Protein AF-A0A444XMA6-F1 (afdb_monomer_lite)

Organism: Arachis hypogaea (NCBI:txid3818)

Sequence (94 aa):
MKKEIESVEALNLITKRRFLNTMVHTLEKFEKPDVHIMSSFRRSTENLNCQCYLLKEHSYPCRHMFFVMKVEHLKAIPDKLVLKRWKNDAKFPD

Foldseek 3Di:
DVVQQVQLVQKDWPDWDDDPQKIKTWIDGHVGRPDTKIWMARPVVRDIDIPVCCCVVVVADGSVSSNVCVVVVPPDRPVVSCPPVNPPVVVDDD

Structure (mmCIF, N/CA/C/O backbone):
data_AF-A0A444XMA6-F1
#
_entry.id   AF-A0A444XMA6-F1
#
loop_
_atom_site.group_PDB
_atom_site.id
_atom_site.type_symbol
_atom_site.label_atom_id
_atom_site.label_alt_id
_atom_site.label_comp_id
_atom_site.label_asym_id
_atom_site.label_entity_id
_atom_site.label_seq_id
_atom_site.pdbx_PDB_ins_code
_atom_site.Cartn_x
_atom_site.Cartn_y
_atom_site.Cartn_z
_atom_site.occupancy
_atom_site.B_iso_or_equiv
_atom_site.auth_seq_id
_atom_site.auth_comp_id
_atom_site.auth_asym_id
_atom_site.auth_atom_id
_atom_site.pdbx_PDB_model_num
ATOM 1 N N . MET A 1 1 ? 3.562 -13.035 4.354 1.00 78.56 1 MET A N 1
ATOM 2 C CA . MET A 1 1 ? 2.907 -12.490 3.142 1.00 78.56 1 MET A CA 1
ATOM 3 C C . MET A 1 1 ? 1.428 -12.860 3.046 1.00 78.56 1 MET A C 1
ATOM 5 O O . MET A 1 1 ? 0.633 -11.939 3.086 1.00 78.56 1 MET A O 1
ATOM 9 N N . LYS A 1 2 ? 1.031 -14.147 2.992 1.00 86.94 2 LYS A N 1
ATOM 10 C CA . LYS A 1 2 ? -0.391 -14.562 2.883 1.00 86.94 2 LYS A CA 1
ATOM 11 C C . LYS A 1 2 ? -1.330 -13.847 3.874 1.00 86.94 2 LYS A C 1
ATOM 13 O O . LYS A 1 2 ? -2.275 -13.205 3.440 1.00 86.94 2 LYS A O 1
ATOM 18 N N . LYS A 1 3 ? -0.969 -13.826 5.165 1.00 89.38 3 LYS A N 1
ATOM 19 C CA . LYS A 1 3 ? -1.715 -13.105 6.216 1.00 89.38 3 LYS A CA 1
ATOM 20 C C . LYS A 1 3 ? -1.929 -11.611 5.924 1.00 89.38 3 LYS A C 1
ATOM 22 O O . LYS A 1 3 ? -2.973 -11.067 6.263 1.00 89.38 3 LYS A O 1
ATOM 27 N N . GLU A 1 4 ? -0.949 -10.940 5.311 1.00 90.12 4 GLU A N 1
ATOM 28 C CA . GLU A 1 4 ? -1.079 -9.520 4.952 1.00 90.12 4 GLU A CA 1
ATOM 29 C C . GLU A 1 4 ? -2.073 -9.325 3.811 1.00 90.12 4 GLU A C 1
ATOM 31 O O . GLU A 1 4 ? -2.835 -8.370 3.846 1.00 90.12 4 GLU A O 1
ATOM 36 N N . ILE A 1 5 ? -2.074 -10.231 2.829 1.00 90.44 5 ILE A N 1
ATOM 37 C CA . ILE A 1 5 ? -2.992 -10.196 1.684 1.00 90.44 5 ILE A CA 1
ATOM 38 C C . ILE A 1 5 ? -4.428 -10.449 2.154 1.00 90.44 5 ILE A C 1
ATOM 40 O O . ILE A 1 5 ? -5.321 -9.685 1.811 1.00 90.44 5 ILE A O 1
ATOM 44 N N . GLU A 1 6 ? -4.639 -11.463 2.994 1.00 93.38 6 GLU A N 1
ATOM 45 C CA . GLU A 1 6 ? -5.955 -11.773 3.577 1.00 93.38 6 GLU A CA 1
ATOM 46 C C . GLU A 1 6 ? -6.483 -10.613 4.435 1.00 93.38 6 GLU A C 1
ATOM 48 O O . GLU A 1 6 ? -7.665 -10.296 4.420 1.00 93.38 6 GLU A O 1
ATOM 53 N N . SER A 1 7 ? -5.591 -9.904 5.134 1.00 92.50 7 SER A N 1
ATOM 54 C CA . SER A 1 7 ? -5.967 -8.761 5.974 1.00 92.50 7 SER A CA 1
ATOM 55 C C . SER A 1 7 ? -6.309 -7.484 5.191 1.00 92.50 7 SER A C 1
ATOM 57 O O . SER A 1 7 ? -6.692 -6.492 5.814 1.00 92.50 7 SER A O 1
ATOM 59 N N . VAL A 1 8 ? -6.144 -7.457 3.860 1.00 94.31 8 VAL A N 1
ATOM 60 C CA . VAL A 1 8 ? -6.461 -6.283 3.017 1.00 94.31 8 VAL A CA 1
ATOM 61 C C . VAL A 1 8 ? -7.949 -5.952 3.062 1.00 94.31 8 VAL A C 1
ATOM 63 O O . VAL A 1 8 ? -8.312 -4.782 3.001 1.00 94.31 8 VAL A O 1
ATOM 66 N N . GLU A 1 9 ? -8.804 -6.966 3.181 1.00 92.94 9 GLU A N 1
ATOM 67 C CA . GLU A 1 9 ? -10.265 -6.820 3.160 1.00 92.94 9 GLU A CA 1
ATOM 68 C C . GLU A 1 9 ? -10.796 -6.021 4.354 1.00 92.94 9 GLU A C 1
ATOM 70 O O . GLU A 1 9 ? -11.825 -5.365 4.252 1.00 92.94 9 GLU A O 1
ATOM 75 N N . ALA A 1 10 ? -10.052 -6.010 5.462 1.00 94.12 10 ALA A N 1
ATOM 76 C CA . ALA A 1 10 ? -10.389 -5.262 6.668 1.00 94.12 10 ALA A CA 1
ATOM 77 C C . ALA A 1 10 ? -9.900 -3.800 6.640 1.00 94.12 10 ALA A C 1
ATOM 79 O O . ALA A 1 10 ? -9.841 -3.162 7.693 1.00 94.12 10 ALA A O 1
ATOM 80 N N . LEU A 1 11 ? -9.476 -3.280 5.484 1.00 95.12 11 LEU A N 1
ATOM 81 C CA . LEU A 1 11 ? -9.019 -1.900 5.327 1.00 95.12 11 LEU A CA 1
ATOM 82 C C . LEU A 1 11 ? -10.023 -1.071 4.528 1.00 95.12 11 LEU A C 1
ATOM 84 O O . LEU A 1 11 ? -10.501 -1.503 3.481 1.00 95.12 11 LEU A O 1
ATOM 88 N N . ASN A 1 12 ? -10.240 0.164 4.974 1.00 94.94 12 ASN A N 1
ATOM 89 C CA . ASN A 1 12 ? -11.016 1.161 4.243 1.00 94.94 12 ASN A CA 1
ATOM 90 C C . ASN A 1 12 ? -10.101 2.261 3.695 1.00 94.94 12 ASN A C 1
ATOM 92 O O . ASN A 1 12 ? -9.080 2.608 4.296 1.00 94.94 12 ASN A O 1
ATOM 96 N N . LEU A 1 13 ? -10.491 2.840 2.557 1.00 96.12 13 LEU A N 1
ATOM 97 C CA . LEU A 1 13 ? -9.856 4.033 1.999 1.00 96.12 13 LEU A CA 1
ATOM 98 C C . LEU A 1 13 ? -10.591 5.279 2.493 1.00 96.12 13 LEU A C 1
ATOM 100 O O . LEU A 1 13 ? -11.735 5.500 2.111 1.00 96.12 13 LEU A O 1
ATOM 104 N N . ILE A 1 14 ? -9.907 6.121 3.264 1.00 95.69 14 ILE A N 1
ATOM 105 C CA . ILE A 1 14 ? -10.477 7.370 3.782 1.00 95.69 14 ILE A CA 1
ATOM 106 C C . ILE A 1 14 ? -10.256 8.511 2.805 1.00 95.69 14 ILE A C 1
ATOM 108 O O . ILE A 1 14 ? -11.186 9.205 2.408 1.00 95.69 14 ILE A O 1
ATOM 112 N N . THR A 1 15 ? -9.010 8.705 2.371 1.00 96.44 15 THR A N 1
ATOM 113 C CA . THR A 1 15 ? -8.706 9.702 1.341 1.00 96.44 15 THR A CA 1
ATOM 114 C C . THR A 1 15 ? -7.628 9.218 0.392 1.00 96.44 15 THR A C 1
ATOM 116 O O . THR A 1 15 ? -6.711 8.486 0.765 1.00 96.44 15 THR A O 1
ATOM 119 N N . LYS A 1 16 ? -7.729 9.682 -0.853 1.00 96.50 16 LYS A N 1
ATOM 120 C CA . LYS A 1 16 ? -6.723 9.521 -1.898 1.00 96.50 16 LYS A CA 1
ATOM 121 C C . LYS A 1 16 ? -6.366 10.908 -2.413 1.00 96.50 16 LYS A C 1
ATOM 123 O O . LYS A 1 16 ? -7.210 11.596 -2.978 1.00 96.50 16 LYS A O 1
ATOM 128 N N . ARG A 1 17 ? -5.127 11.338 -2.193 1.00 96.94 17 ARG A N 1
ATOM 129 C CA . ARG A 1 17 ? -4.640 12.678 -2.547 1.00 96.94 17 ARG A CA 1
ATOM 130 C C . ARG A 1 17 ? -3.423 12.567 -3.448 1.00 96.94 17 ARG A C 1
ATOM 132 O O . ARG A 1 17 ? -2.565 11.717 -3.228 1.00 96.94 17 ARG A O 1
ATOM 139 N N . ARG A 1 18 ? -3.333 13.423 -4.463 1.00 95.56 18 ARG A N 1
ATOM 140 C CA . ARG A 1 18 ? -2.167 13.486 -5.350 1.00 95.56 18 ARG A CA 1
ATOM 141 C C . ARG A 1 18 ? -1.284 14.663 -4.956 1.00 95.56 18 ARG A C 1
ATOM 143 O O . ARG A 1 18 ? -1.755 15.792 -4.915 1.00 95.56 18 ARG A O 1
ATOM 150 N N . PHE A 1 19 ? -0.001 14.394 -4.751 1.00 92.44 19 PHE A N 1
ATOM 151 C CA . PHE A 1 19 ? 1.041 15.396 -4.560 1.00 92.44 19 PHE A CA 1
ATOM 152 C C . PHE A 1 19 ? 2.136 15.149 -5.594 1.00 92.44 19 PHE A C 1
ATOM 154 O O . PHE A 1 19 ? 2.855 14.150 -5.523 1.00 92.44 19 PHE A O 1
ATOM 161 N N . LEU A 1 20 ? 2.250 16.041 -6.583 1.00 91.06 20 LEU A N 1
ATOM 162 C CA . LEU A 1 20 ? 3.165 15.871 -7.717 1.00 91.06 20 LEU A CA 1
ATOM 163 C C . LEU A 1 20 ? 2.939 14.503 -8.413 1.00 91.06 20 LEU A C 1
ATOM 165 O O . LEU A 1 20 ? 1.840 14.201 -8.894 1.00 91.06 20 LEU A O 1
ATOM 169 N N . ASN A 1 21 ? 3.969 13.650 -8.423 1.00 90.81 21 ASN A N 1
ATOM 170 C CA . ASN A 1 21 ? 3.954 12.296 -8.993 1.00 90.81 21 ASN A CA 1
ATOM 171 C C . ASN A 1 21 ? 3.696 11.191 -7.953 1.00 90.81 21 ASN A C 1
ATOM 173 O O . ASN A 1 21 ? 3.857 10.008 -8.262 1.00 90.81 21 ASN A O 1
ATOM 177 N N . THR A 1 22 ? 3.301 11.564 -6.736 1.00 94.88 22 THR A N 1
ATOM 178 C CA . THR A 1 22 ? 3.015 10.646 -5.633 1.00 94.88 22 THR A CA 1
ATOM 179 C C . THR A 1 22 ? 1.532 10.683 -5.275 1.00 94.88 22 THR A C 1
ATOM 181 O O . THR A 1 22 ? 0.973 11.735 -4.973 1.00 94.88 22 THR A O 1
ATOM 184 N N . MET A 1 23 ? 0.895 9.517 -5.277 1.00 97.00 23 MET A N 1
ATOM 185 C CA . MET A 1 23 ? -0.413 9.298 -4.668 1.00 97.00 23 MET A CA 1
ATOM 186 C C . MET A 1 23 ? -0.223 8.984 -3.187 1.00 97.00 23 MET A C 1
ATOM 188 O O . MET A 1 23 ? 0.638 8.186 -2.831 1.00 97.00 23 MET A O 1
ATOM 192 N N . VAL A 1 24 ? -1.005 9.616 -2.323 1.00 97.00 24 VAL A N 1
ATOM 193 C CA . VAL A 1 24 ? -1.039 9.377 -0.880 1.00 97.00 24 VAL A CA 1
ATOM 194 C C . VAL A 1 24 ? -2.428 8.868 -0.527 1.00 97.00 24 VAL A C 1
ATOM 196 O O . VAL A 1 24 ? -3.433 9.491 -0.866 1.00 97.00 24 VAL A O 1
ATOM 199 N N . HIS A 1 25 ? -2.464 7.727 0.143 1.00 97.56 25 HIS A N 1
ATOM 200 C CA . HIS A 1 25 ? -3.659 7.020 0.566 1.00 97.56 25 HIS A CA 1
ATOM 201 C C . HIS A 1 25 ? -3.689 7.007 2.087 1.00 97.56 25 HIS A C 1
ATOM 203 O O . HIS A 1 25 ? -2.770 6.478 2.712 1.00 97.56 25 HIS A O 1
ATOM 209 N N . THR A 1 26 ? -4.738 7.572 2.669 1.00 96.62 26 THR A N 1
ATOM 210 C CA . THR A 1 26 ? -5.027 7.425 4.095 1.00 96.62 26 THR A CA 1
ATOM 211 C C . THR A 1 26 ? -5.985 6.263 4.254 1.00 96.62 26 THR A C 1
ATOM 213 O O . THR A 1 26 ? -7.071 6.275 3.670 1.00 96.62 26 THR A O 1
ATOM 216 N N . LEU A 1 27 ? -5.557 5.263 5.012 1.00 96.31 27 LEU A N 1
ATOM 217 C CA . LEU A 1 27 ? -6.288 4.033 5.259 1.00 96.31 27 LEU A CA 1
ATOM 218 C C . LEU A 1 27 ? -6.641 3.936 6.738 1.00 96.31 27 LEU A C 1
ATOM 220 O O . LEU A 1 27 ? -5.880 4.402 7.585 1.00 96.31 27 LEU A O 1
ATOM 224 N N . GLU A 1 28 ? -7.739 3.266 7.035 1.00 94.50 28 GLU A N 1
ATOM 225 C CA . GLU A 1 28 ? -8.111 2.860 8.390 1.00 94.50 28 GLU A CA 1
ATOM 226 C C . GLU A 1 28 ? -8.417 1.363 8.409 1.00 94.50 28 GLU A C 1
ATOM 228 O O . GLU A 1 28 ? -8.585 0.731 7.359 1.00 94.50 28 GLU A O 1
ATOM 233 N N . LYS A 1 29 ? -8.510 0.793 9.608 1.00 92.62 29 LYS A N 1
ATOM 234 C CA . LYS A 1 29 ? -8.984 -0.576 9.785 1.00 92.62 29 LYS A CA 1
ATOM 235 C C . LYS A 1 29 ? -10.480 -0.559 10.109 1.00 92.62 29 LYS A C 1
ATOM 237 O O . LYS A 1 29 ? -10.915 0.228 10.944 1.00 92.62 29 LYS A O 1
ATOM 242 N N . PHE A 1 30 ? -11.236 -1.473 9.503 1.00 87.69 30 PHE A N 1
ATOM 243 C CA . PHE A 1 30 ? -12.630 -1.733 9.859 1.00 87.69 30 PHE A CA 1
ATOM 244 C C . PHE A 1 30 ? -12.770 -1.948 11.377 1.00 87.69 30 PHE A C 1
ATOM 246 O O . PHE A 1 30 ? -11.892 -2.552 12.003 1.00 87.69 30 PHE A O 1
ATOM 253 N N . GLU A 1 31 ? -13.838 -1.395 11.960 1.00 86.62 31 GLU A N 1
ATOM 254 C CA . GLU A 1 31 ? -14.108 -1.360 13.412 1.00 86.62 31 GLU A CA 1
ATOM 255 C C . GLU A 1 31 ? -13.061 -0.616 14.269 1.00 86.62 31 GLU A C 1
ATOM 257 O O . GLU A 1 31 ? -13.134 -0.649 15.496 1.00 86.62 31 GLU A O 1
ATOM 262 N N . LYS A 1 32 ? -12.084 0.076 13.662 1.00 85.44 32 LYS A N 1
ATOM 263 C CA . LYS A 1 32 ? -11.078 0.893 14.368 1.00 85.44 32 LYS A CA 1
ATOM 264 C C . LYS A 1 32 ? -10.816 2.225 13.641 1.00 85.44 32 LYS A C 1
ATOM 266 O O . LYS A 1 32 ? -9.722 2.404 13.096 1.00 85.44 32 LYS A O 1
ATOM 271 N N . PRO A 1 33 ? -11.784 3.159 13.649 1.00 80.69 33 PRO A N 1
ATOM 272 C CA . PRO A 1 33 ? -11.700 4.412 12.891 1.00 80.69 33 PRO A CA 1
ATOM 273 C C . PRO A 1 33 ? -10.615 5.379 13.399 1.00 80.69 33 PRO A C 1
ATOM 275 O O . PRO A 1 33 ? -10.142 6.231 12.658 1.00 80.69 33 PRO A O 1
ATOM 278 N N . ASP A 1 34 ? -10.148 5.228 14.642 1.00 84.56 34 ASP A N 1
ATOM 279 C CA . ASP A 1 34 ? -9.191 6.175 15.239 1.00 84.56 34 ASP A CA 1
ATOM 280 C C . ASP A 1 34 ? -7.735 5.971 14.784 1.00 84.56 34 ASP A C 1
ATOM 282 O O . ASP A 1 34 ? -6.851 6.763 15.118 1.00 84.56 34 ASP A O 1
ATOM 286 N N . VAL A 1 35 ? -7.450 4.905 14.025 1.00 86.75 35 VAL A N 1
ATOM 287 C CA . VAL A 1 35 ? -6.088 4.573 13.585 1.00 86.75 35 VAL A CA 1
ATOM 288 C C . VAL A 1 35 ? -5.952 4.766 12.083 1.00 86.75 35 VAL A C 1
ATOM 290 O O . VAL A 1 35 ? -6.242 3.872 11.285 1.00 86.75 35 VAL A O 1
ATOM 293 N N . HIS A 1 36 ? -5.413 5.923 11.711 1.00 93.06 36 HIS A N 1
ATOM 294 C CA . HIS A 1 36 ? -5.083 6.246 10.331 1.00 93.06 36 HIS A CA 1
ATOM 295 C C . HIS A 1 36 ? -3.643 5.867 9.989 1.00 93.06 36 HIS A C 1
ATOM 297 O O . HIS A 1 36 ? -2.694 6.278 10.654 1.00 93.06 36 HIS A O 1
ATOM 303 N N . ILE A 1 37 ? -3.474 5.130 8.894 1.00 94.81 37 ILE A N 1
ATOM 304 C CA . ILE A 1 37 ? -2.172 4.789 8.322 1.00 94.81 37 ILE A CA 1
ATOM 305 C C . ILE A 1 37 ? -2.071 5.382 6.928 1.00 94.81 37 ILE A C 1
ATOM 307 O O . ILE A 1 37 ? -2.900 5.109 6.058 1.00 94.81 37 ILE A O 1
ATOM 311 N N . MET A 1 38 ? -1.010 6.147 6.680 1.00 95.81 38 MET A N 1
ATOM 312 C CA . MET A 1 38 ? -0.740 6.658 5.341 1.00 95.81 38 MET A CA 1
ATOM 313 C C . MET A 1 38 ? 0.190 5.720 4.576 1.00 95.81 38 MET A C 1
ATOM 315 O O . MET A 1 38 ? 1.234 5.277 5.068 1.00 95.81 38 MET A O 1
ATOM 319 N N . SER A 1 39 ? -0.178 5.460 3.329 1.00 95.88 39 SER A N 1
ATOM 320 C CA . SER A 1 39 ? 0.647 4.763 2.348 1.00 95.88 39 SER A CA 1
ATOM 321 C C . SER A 1 39 ? 0.771 5.616 1.098 1.00 95.88 39 SER A C 1
ATOM 323 O O . SER A 1 39 ? -0.169 6.309 0.719 1.00 95.88 39 SER A O 1
ATOM 325 N N . SER A 1 40 ? 1.931 5.603 0.455 1.00 94.94 40 SER A N 1
ATOM 326 C CA . SER A 1 40 ? 2.178 6.409 -0.734 1.00 94.94 40 SER A CA 1
ATOM 327 C C . SER A 1 40 ? 2.707 5.575 -1.887 1.00 94.94 40 SER A C 1
ATOM 329 O O . SER A 1 40 ? 3.473 4.633 -1.690 1.00 94.94 40 SER A O 1
ATOM 331 N N . PHE A 1 41 ? 2.290 5.942 -3.096 1.00 95.19 41 PHE A N 1
ATOM 332 C CA . PHE A 1 41 ? 2.720 5.335 -4.343 1.00 95.19 41 PHE A CA 1
ATOM 333 C C . PHE A 1 41 ? 3.234 6.397 -5.307 1.00 95.19 41 PHE A C 1
ATOM 335 O O . PHE A 1 41 ? 2.494 7.283 -5.738 1.00 95.19 41 PHE A O 1
ATOM 342 N N . ARG A 1 42 ? 4.508 6.309 -5.681 1.00 94.12 42 ARG A N 1
ATOM 343 C CA . ARG A 1 42 ? 5.104 7.159 -6.713 1.00 94.12 42 ARG A CA 1
ATOM 344 C C . ARG A 1 42 ? 5.130 6.406 -8.033 1.00 94.12 42 ARG A C 1
ATOM 346 O O . ARG A 1 42 ? 5.996 5.557 -8.225 1.00 94.12 42 ARG A O 1
ATOM 353 N N . ARG A 1 43 ? 4.233 6.771 -8.954 1.00 87.94 43 ARG A N 1
ATOM 354 C CA . ARG A 1 43 ? 4.085 6.112 -10.266 1.00 87.94 43 ARG A CA 1
ATOM 355 C C . ARG A 1 43 ? 5.363 6.132 -11.095 1.00 87.94 43 ARG A C 1
ATOM 357 O O . ARG A 1 43 ? 5.779 5.098 -11.587 1.00 87.94 43 ARG A O 1
ATOM 364 N N . SER A 1 44 ? 6.025 7.287 -11.185 1.00 89.50 44 SER A N 1
ATOM 365 C CA . SER A 1 44 ? 7.221 7.455 -12.025 1.00 89.50 44 SER A CA 1
ATOM 366 C C . SER A 1 44 ? 8.392 6.557 -11.625 1.00 89.50 44 SER A C 1
ATOM 368 O O . SER A 1 44 ? 9.294 6.326 -12.418 1.00 89.50 44 SER A O 1
ATOM 370 N N . THR A 1 45 ? 8.418 6.096 -10.376 1.00 89.25 45 THR A N 1
ATOM 371 C CA . THR A 1 45 ? 9.484 5.236 -9.867 1.00 89.25 45 THR A CA 1
ATOM 372 C C . THR A 1 45 ? 8.964 3.892 -9.390 1.00 89.25 45 THR A C 1
ATOM 374 O O . THR A 1 45 ? 9.760 3.163 -8.814 1.00 89.25 45 THR A O 1
ATOM 377 N N . GLU A 1 46 ? 7.667 3.618 -9.518 1.00 88.38 46 GLU A N 1
ATOM 378 C CA . GLU A 1 46 ? 6.969 2.474 -8.918 1.00 88.38 46 GLU A CA 1
ATOM 379 C C . GLU A 1 46 ? 7.342 2.218 -7.444 1.00 88.38 46 GLU A C 1
ATOM 381 O O . GLU A 1 46 ? 7.507 1.086 -6.996 1.00 88.38 46 GLU A O 1
ATOM 386 N N . ASN A 1 47 ? 7.524 3.294 -6.674 1.00 89.88 47 ASN A N 1
ATOM 387 C CA . ASN A 1 47 ? 7.940 3.195 -5.275 1.00 89.88 47 ASN A CA 1
ATOM 388 C C . ASN A 1 47 ? 6.702 3.211 -4.372 1.00 89.88 47 ASN A C 1
ATOM 390 O O . ASN A 1 47 ? 5.915 4.159 -4.444 1.00 89.88 47 ASN A O 1
ATOM 394 N N . LEU A 1 48 ? 6.550 2.181 -3.536 1.00 91.56 48 LEU A N 1
ATOM 395 C CA . LEU A 1 48 ? 5.520 2.090 -2.504 1.00 91.56 48 LEU A CA 1
ATOM 396 C C . LEU A 1 48 ? 6.135 2.248 -1.114 1.00 91.56 48 LEU A C 1
ATOM 398 O O . LEU A 1 48 ? 7.082 1.551 -0.755 1.00 91.56 48 LEU A O 1
ATOM 402 N N . ASN A 1 49 ? 5.542 3.120 -0.305 1.00 91.12 49 ASN A N 1
ATOM 403 C CA . ASN A 1 49 ? 5.937 3.340 1.081 1.00 91.12 49 ASN A CA 1
ATOM 404 C C . ASN A 1 49 ? 4.710 3.302 2.004 1.00 91.12 49 ASN A C 1
ATOM 406 O O . ASN A 1 49 ? 3.599 3.623 1.588 1.00 91.12 49 ASN A O 1
ATOM 410 N N . CYS A 1 50 ? 4.905 2.905 3.258 1.00 93.31 50 CYS A N 1
ATOM 411 C CA . CYS A 1 50 ? 3.862 2.847 4.275 1.00 93.31 50 CYS A CA 1
ATOM 412 C C . CYS A 1 50 ? 4.426 3.270 5.632 1.00 93.31 50 CYS A C 1
ATOM 414 O O . CYS A 1 50 ? 5.517 2.843 6.015 1.00 93.31 50 CYS A O 1
ATOM 416 N N . GLN A 1 51 ? 3.646 4.045 6.385 1.00 93.62 51 GLN A N 1
ATOM 417 C CA . GLN A 1 51 ? 4.003 4.503 7.730 1.00 93.62 51 GLN A CA 1
ATOM 418 C C . GLN A 1 51 ? 4.143 3.384 8.765 1.00 93.62 51 GLN A C 1
ATOM 420 O O . GLN A 1 51 ? 4.726 3.615 9.814 1.00 93.62 51 GLN A O 1
ATOM 425 N N . CYS A 1 52 ? 3.646 2.173 8.500 1.00 89.00 52 CYS A N 1
ATOM 426 C CA . CYS A 1 52 ? 3.800 1.070 9.447 1.00 89.00 52 CYS A CA 1
ATOM 427 C C . CYS A 1 52 ? 5.203 0.436 9.435 1.00 89.00 52 CYS A C 1
ATOM 429 O O . CYS A 1 52 ? 5.424 -0.497 10.191 1.00 89.00 52 CYS A O 1
ATOM 431 N N . TYR A 1 53 ? 6.106 0.863 8.538 1.00 76.56 53 TYR A N 1
ATOM 432 C CA . TYR A 1 53 ? 7.512 0.432 8.411 1.00 76.56 53 TYR A CA 1
ATOM 433 C C . TYR A 1 53 ? 7.802 -1.081 8.297 1.00 76.56 53 TYR A C 1
ATOM 435 O O . TYR A 1 53 ? 8.953 -1.454 8.092 1.00 76.56 53 TYR A O 1
ATOM 443 N N . LEU A 1 54 ? 6.783 -1.945 8.278 1.00 72.94 54 LEU A N 1
ATOM 444 C CA . LEU A 1 54 ? 6.900 -3.406 8.150 1.00 72.94 54 LEU A CA 1
ATOM 445 C C . LEU A 1 54 ? 7.716 -3.875 6.934 1.00 72.94 54 LEU A C 1
ATOM 447 O O . LEU A 1 54 ? 8.367 -4.913 7.007 1.00 72.94 54 LEU A O 1
ATOM 451 N N . LEU A 1 55 ? 7.731 -3.121 5.825 1.00 68.81 55 LEU A N 1
ATOM 452 C CA . LEU A 1 55 ? 8.607 -3.444 4.691 1.00 68.81 55 LEU A CA 1
ATOM 453 C C . LEU A 1 55 ? 10.089 -3.357 5.077 1.00 68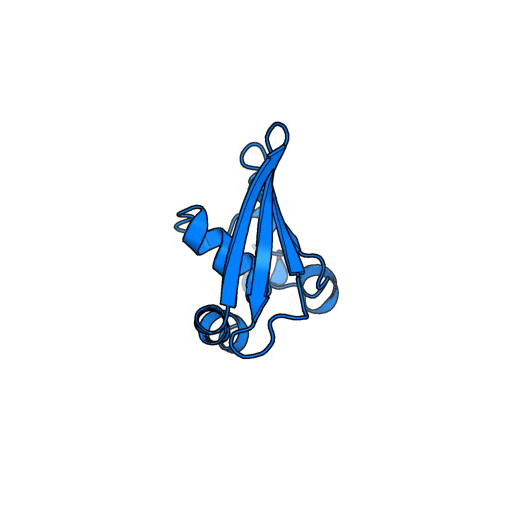.81 55 LEU A C 1
ATOM 455 O O . LEU A 1 55 ? 10.886 -4.144 4.585 1.00 68.81 55 LEU A O 1
ATOM 459 N N . LYS A 1 56 ? 10.474 -2.429 5.954 1.00 67.94 56 LYS A N 1
ATOM 460 C CA . LYS A 1 56 ? 11.859 -2.308 6.423 1.00 67.94 56 LYS A CA 1
ATOM 461 C C . LYS A 1 56 ? 12.221 -3.436 7.391 1.00 67.94 56 LYS A C 1
ATOM 463 O O . LYS A 1 56 ? 13.331 -3.945 7.322 1.00 67.94 56 LYS A O 1
ATOM 468 N N . GLU A 1 57 ? 11.280 -3.851 8.234 1.00 69.56 57 GLU A N 1
ATOM 469 C CA . GLU A 1 57 ? 11.512 -4.855 9.284 1.00 69.56 57 GLU A CA 1
ATOM 470 C C . GLU A 1 57 ? 11.418 -6.293 8.764 1.00 69.56 57 GLU A C 1
ATOM 472 O O . GLU A 1 57 ? 12.334 -7.094 8.924 1.00 69.56 57 GLU A O 1
ATOM 477 N N . HIS A 1 58 ? 10.327 -6.626 8.076 1.00 68.06 58 HIS A N 1
ATOM 478 C CA . HIS A 1 58 ? 10.052 -7.982 7.606 1.00 68.06 58 HIS A CA 1
ATOM 479 C C . HIS A 1 58 ? 10.383 -8.186 6.134 1.00 68.06 58 HIS A C 1
ATOM 481 O O . HIS A 1 58 ? 10.255 -9.304 5.633 1.00 68.06 58 HIS A O 1
ATOM 487 N N . SER A 1 59 ? 10.833 -7.130 5.445 1.00 78.00 59 SER A N 1
ATOM 488 C CA . SER A 1 59 ? 11.309 -7.175 4.060 1.00 78.00 59 SER A CA 1
ATOM 489 C C . SER A 1 59 ? 10.266 -7.753 3.086 1.00 78.00 59 SER A C 1
ATOM 491 O O . SER A 1 59 ? 10.584 -8.495 2.154 1.00 78.00 59 SER A O 1
ATOM 493 N N . TYR A 1 60 ? 8.993 -7.428 3.345 1.00 82.62 60 TYR A N 1
ATOM 494 C CA . TYR A 1 60 ? 7.853 -7.689 2.471 1.00 82.62 60 TYR A CA 1
ATOM 495 C C . TYR A 1 60 ? 6.762 -6.615 2.580 1.00 82.62 60 TYR A C 1
ATOM 497 O O . TYR A 1 60 ? 6.657 -5.978 3.629 1.00 82.62 60 TYR A O 1
ATOM 505 N N . PRO A 1 61 ? 5.929 -6.403 1.540 1.00 88.88 61 PRO A N 1
ATOM 506 C CA . PRO A 1 61 ? 4.858 -5.411 1.599 1.00 88.88 61 PRO A CA 1
ATOM 507 C C . PRO A 1 61 ? 3.830 -5.742 2.687 1.00 88.88 61 PRO A C 1
ATOM 509 O O . PRO A 1 61 ? 3.388 -6.883 2.808 1.00 88.88 61 PRO A O 1
ATOM 512 N N . CYS A 1 62 ? 3.425 -4.748 3.473 1.00 92.38 62 CYS A N 1
ATOM 513 C CA . CYS A 1 62 ? 2.335 -4.905 4.436 1.00 92.38 62 CYS A CA 1
ATOM 514 C C . CYS A 1 62 ? 0.962 -4.874 3.746 1.00 92.38 62 CYS A C 1
ATOM 516 O O . CYS A 1 62 ? 0.838 -4.455 2.592 1.00 92.38 62 CYS A O 1
ATOM 518 N N . ARG A 1 63 ? -0.096 -5.216 4.484 1.00 93.62 63 ARG A N 1
ATOM 519 C CA . ARG A 1 63 ? -1.492 -5.138 4.027 1.00 93.62 63 ARG A CA 1
ATOM 520 C C . ARG A 1 63 ? -1.862 -3.775 3.437 1.00 93.62 63 ARG A C 1
ATOM 522 O O . ARG A 1 63 ? -2.553 -3.711 2.431 1.00 93.62 63 ARG A O 1
ATOM 529 N N . HIS A 1 64 ? -1.339 -2.681 3.997 1.00 95.38 64 HIS A N 1
ATOM 530 C CA . HIS A 1 64 ? -1.599 -1.328 3.497 1.00 95.38 64 HIS A CA 1
ATOM 531 C C . HIS A 1 64 ? -0.986 -1.105 2.105 1.00 95.38 64 HIS A C 1
ATOM 533 O O . HIS A 1 64 ? -1.603 -0.481 1.248 1.00 95.38 64 HIS A O 1
ATOM 539 N N . MET A 1 65 ? 0.206 -1.655 1.849 1.00 94.50 65 MET A N 1
ATOM 540 C CA . MET A 1 65 ? 0.833 -1.598 0.526 1.00 94.50 65 MET A CA 1
ATOM 541 C C . MET A 1 65 ? 0.064 -2.446 -0.489 1.00 94.50 65 MET A C 1
ATOM 543 O O . MET A 1 65 ? -0.177 -1.971 -1.594 1.00 94.50 65 MET A O 1
ATOM 547 N N . PHE A 1 66 ? -0.374 -3.654 -0.118 1.00 94.94 66 PHE A N 1
ATOM 548 C CA . PHE A 1 66 ? -1.223 -4.478 -0.989 1.00 94.94 66 PHE A CA 1
ATOM 549 C C . PHE A 1 66 ? -2.563 -3.804 -1.301 1.00 94.94 66 PHE A C 1
ATOM 551 O O . PHE A 1 66 ? -3.023 -3.846 -2.441 1.00 94.94 66 PHE A O 1
ATOM 558 N N . PHE A 1 67 ? -3.160 -3.117 -0.326 1.00 96.38 67 PHE A N 1
ATOM 559 C CA . PHE A 1 67 ? -4.359 -2.318 -0.553 1.00 96.38 67 PHE A CA 1
ATOM 560 C C . PHE A 1 67 ? -4.111 -1.211 -1.588 1.00 96.38 67 PHE A C 1
ATOM 562 O O . PHE A 1 67 ? -4.887 -1.058 -2.530 1.00 96.38 67 PHE A O 1
ATOM 569 N N . VAL A 1 68 ? -3.000 -0.473 -1.471 1.00 95.75 68 VAL A N 1
ATOM 570 C CA . VAL A 1 68 ? -2.627 0.548 -2.464 1.00 95.75 68 VAL A CA 1
ATOM 571 C C . VAL A 1 68 ? -2.400 -0.068 -3.844 1.00 95.75 68 VAL A C 1
ATOM 573 O O . VAL A 1 68 ? -2.880 0.493 -4.822 1.00 95.75 68 VAL A O 1
ATOM 576 N N . MET A 1 69 ? -1.751 -1.234 -3.943 1.00 95.1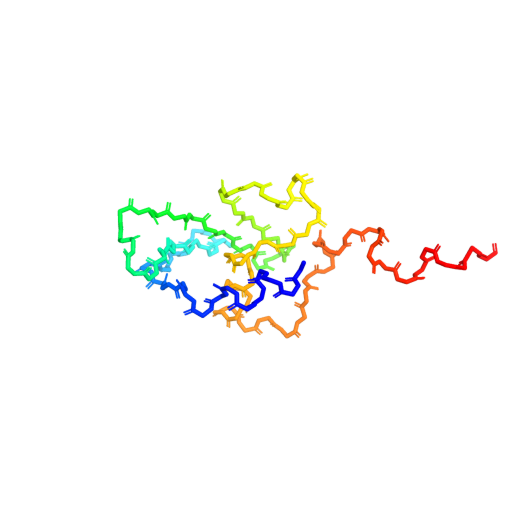2 69 MET A N 1
ATOM 577 C CA . MET A 1 69 ? -1.600 -1.947 -5.222 1.00 95.12 69 MET A CA 1
ATOM 578 C C . MET A 1 69 ? -2.959 -2.223 -5.876 1.00 95.12 69 MET A C 1
ATOM 580 O O . MET A 1 69 ? -3.125 -1.948 -7.063 1.00 95.12 69 MET A O 1
ATOM 584 N N . LYS A 1 70 ? -3.947 -2.694 -5.100 1.00 94.88 70 LYS A N 1
ATOM 585 C CA . LYS A 1 70 ? -5.320 -2.931 -5.577 1.00 94.88 70 LYS A CA 1
ATOM 586 C C . LYS A 1 70 ? -5.981 -1.639 -6.072 1.00 94.88 70 LYS A C 1
ATOM 588 O O . LYS A 1 70 ? -6.527 -1.622 -7.169 1.00 94.88 70 LYS A O 1
ATOM 593 N N . VAL A 1 71 ? -5.902 -0.555 -5.295 1.00 95.19 71 VAL A N 1
ATOM 594 C CA . VAL A 1 71 ? -6.501 0.756 -5.633 1.00 95.19 71 VAL A CA 1
ATOM 595 C C . VAL A 1 71 ? -5.823 1.436 -6.827 1.00 95.19 71 VAL A C 1
ATOM 597 O O . VAL A 1 71 ? -6.456 2.206 -7.547 1.00 95.19 71 VAL A O 1
ATOM 600 N N . GLU A 1 72 ? -4.533 1.187 -7.035 1.00 94.62 72 GLU A N 1
ATOM 601 C CA . GLU A 1 72 ? -3.758 1.708 -8.166 1.00 94.62 72 GLU A CA 1
ATOM 602 C C . GLU A 1 72 ? -3.737 0.745 -9.365 1.00 94.62 72 GLU A C 1
ATOM 604 O O . GLU A 1 72 ? -3.063 1.024 -10.354 1.00 94.62 72 GLU A O 1
ATOM 609 N N . HIS A 1 73 ? -4.497 -0.356 -9.305 1.00 93.75 73 HIS A N 1
ATOM 610 C CA . HIS A 1 73 ? -4.614 -1.369 -10.360 1.00 93.75 73 HIS A CA 1
ATOM 611 C C . HIS A 1 73 ? -3.274 -1.986 -10.796 1.00 93.75 73 HIS A C 1
ATOM 613 O O . HIS A 1 73 ? -3.076 -2.331 -11.964 1.00 93.75 73 HIS A O 1
ATOM 619 N N . LEU A 1 74 ? -2.346 -2.155 -9.854 1.00 92.25 74 LEU A N 1
ATOM 620 C CA . LEU A 1 74 ? -1.083 -2.838 -10.111 1.00 92.25 74 LEU A CA 1
ATOM 621 C C . LEU A 1 74 ? -1.336 -4.344 -10.249 1.00 92.25 74 LEU A C 1
ATOM 623 O O . LEU A 1 74 ? -1.865 -4.983 -9.342 1.00 92.25 74 LEU A O 1
ATOM 627 N N . LYS A 1 75 ? -0.952 -4.910 -11.397 1.00 89.81 75 LYS A N 1
ATOM 628 C CA . LYS A 1 75 ? -1.135 -6.341 -11.708 1.00 89.81 75 LYS A CA 1
ATOM 629 C C . LYS A 1 75 ? -0.045 -7.237 -11.118 1.00 89.81 75 LYS A C 1
ATOM 631 O O . LYS A 1 75 ? -0.223 -8.448 -11.045 1.00 89.81 75 LYS A O 1
ATOM 636 N N . ALA A 1 76 ? 1.076 -6.646 -10.722 1.00 88.19 76 ALA A N 1
ATOM 637 C CA . ALA A 1 76 ? 2.220 -7.328 -10.143 1.00 88.19 76 ALA A CA 1
ATOM 638 C C . ALA A 1 76 ? 2.839 -6.461 -9.043 1.00 88.19 76 ALA A C 1
ATOM 640 O O . ALA A 1 76 ? 2.616 -5.250 -8.982 1.00 88.19 76 ALA A O 1
ATOM 641 N N . ILE A 1 77 ? 3.623 -7.093 -8.172 1.00 87.50 77 ILE A N 1
ATOM 642 C CA . ILE A 1 77 ? 4.416 -6.379 -7.173 1.00 87.50 77 ILE A CA 1
ATOM 643 C C . ILE A 1 77 ? 5.540 -5.651 -7.916 1.00 87.50 77 ILE A C 1
ATOM 645 O O . ILE A 1 77 ? 6.288 -6.319 -8.627 1.00 87.50 77 ILE A O 1
ATOM 649 N N . PRO A 1 78 ? 5.693 -4.324 -7.750 1.00 87.38 78 PRO A N 1
ATOM 650 C CA . PRO A 1 78 ? 6.803 -3.595 -8.347 1.00 87.38 78 PRO A CA 1
ATOM 651 C C . PRO A 1 78 ? 8.151 -4.222 -7.995 1.00 87.38 78 PRO A C 1
ATOM 653 O O . PRO A 1 78 ? 8.417 -4.491 -6.820 1.00 87.38 78 PRO A O 1
ATOM 656 N N . ASP A 1 79 ? 9.032 -4.378 -8.983 1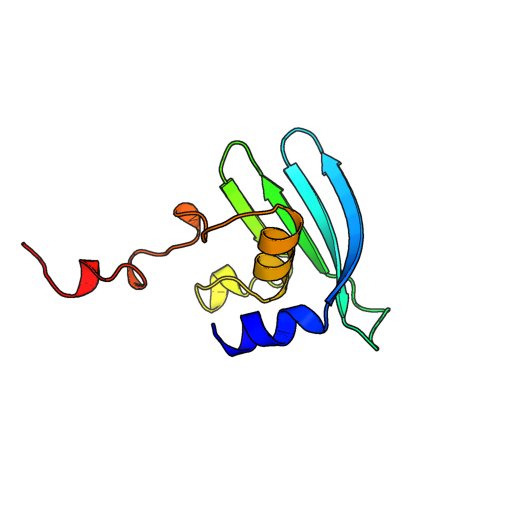.00 81.75 79 ASP A N 1
ATOM 657 C CA . ASP A 1 79 ? 10.339 -5.030 -8.814 1.00 81.75 79 ASP A CA 1
ATOM 658 C C . ASP A 1 79 ? 11.187 -4.402 -7.707 1.00 81.75 79 ASP A C 1
ATOM 660 O O . ASP A 1 79 ? 11.953 -5.084 -7.030 1.00 81.75 79 ASP A O 1
ATOM 664 N N . LYS A 1 80 ? 11.010 -3.101 -7.462 1.00 79.31 80 LYS A N 1
ATOM 665 C CA . LYS A 1 80 ? 11.709 -2.375 -6.393 1.00 79.31 80 LYS A CA 1
ATOM 666 C C . LYS A 1 80 ? 11.325 -2.826 -4.985 1.00 79.31 80 LYS A C 1
ATOM 668 O O . LYS A 1 80 ? 12.066 -2.555 -4.045 1.00 79.31 80 LYS A O 1
ATOM 673 N N . LEU A 1 81 ? 10.179 -3.486 -4.829 1.00 78.81 81 LEU A N 1
ATOM 674 C CA . LEU A 1 81 ? 9.736 -4.095 -3.573 1.00 78.81 81 LEU A CA 1
ATOM 675 C C . LEU A 1 81 ? 10.114 -5.575 -3.490 1.00 78.81 81 LEU A C 1
ATOM 677 O O . LEU A 1 81 ? 10.124 -6.139 -2.396 1.00 78.81 81 LEU A O 1
ATOM 681 N N . VAL A 1 82 ? 10.423 -6.203 -4.629 1.00 73.62 82 VAL A N 1
ATOM 682 C CA . VAL A 1 82 ? 10.900 -7.584 -4.696 1.00 73.62 82 VAL A CA 1
ATOM 683 C C . VAL A 1 82 ? 12.378 -7.595 -4.323 1.00 73.62 82 VAL A C 1
ATOM 685 O O . VAL A 1 82 ? 13.274 -7.416 -5.148 1.00 73.62 82 VAL A O 1
ATOM 688 N N . LEU A 1 83 ? 12.649 -7.801 -3.038 1.00 67.94 83 LEU A N 1
ATOM 689 C CA . LEU A 1 83 ? 14.019 -7.956 -2.561 1.00 67.94 83 LEU A CA 1
ATOM 690 C C . LEU A 1 83 ? 14.658 -9.202 -3.179 1.00 67.94 83 LEU A C 1
ATOM 692 O O . LEU A 1 83 ? 13.985 -10.209 -3.376 1.00 67.94 83 LEU A O 1
ATOM 696 N N . LYS A 1 84 ? 15.974 -9.163 -3.428 1.00 60.44 84 LYS A N 1
ATOM 697 C CA . LYS A 1 84 ? 16.721 -10.262 -4.074 1.00 60.44 84 LYS A CA 1
ATOM 698 C C . LYS A 1 84 ? 16.449 -11.640 -3.455 1.00 60.44 84 LYS A C 1
ATOM 700 O O . LYS A 1 84 ? 16.331 -12.612 -4.181 1.00 60.44 84 LYS A O 1
ATOM 705 N N . ARG A 1 85 ? 16.247 -11.709 -2.134 1.00 58.28 85 ARG A N 1
ATOM 706 C CA . ARG A 1 85 ? 15.899 -12.946 -1.408 1.00 58.28 85 ARG A CA 1
ATOM 707 C C . ARG A 1 85 ? 14.550 -13.582 -1.795 1.00 58.28 85 ARG A C 1
ATOM 709 O O . ARG A 1 85 ? 14.268 -14.694 -1.372 1.00 58.28 85 ARG A O 1
ATOM 716 N N . TRP A 1 86 ? 13.680 -12.855 -2.496 1.00 65.19 86 TRP A N 1
ATOM 717 C CA . TRP A 1 86 ? 12.374 -13.323 -2.979 1.00 65.19 86 TRP A CA 1
ATOM 718 C C . TRP A 1 86 ? 12.418 -13.789 -4.429 1.00 65.19 86 TRP A C 1
ATOM 720 O O . TRP A 1 86 ? 11.503 -14.479 -4.873 1.00 65.19 86 TRP A O 1
ATOM 730 N N . LYS A 1 87 ? 13.464 -13.412 -5.168 1.00 65.19 87 LYS A N 1
ATOM 731 C CA . LYS A 1 87 ? 13.674 -13.912 -6.518 1.00 65.19 87 LYS A CA 1
ATOM 732 C C . LYS A 1 87 ? 14.174 -15.351 -6.409 1.00 65.19 87 LYS A C 1
ATOM 734 O O . LYS A 1 87 ? 15.100 -15.636 -5.650 1.00 65.19 87 LYS A O 1
ATOM 739 N N . ASN A 1 88 ? 13.537 -16.261 -7.145 1.00 59.56 88 ASN A N 1
ATOM 740 C CA . ASN A 1 88 ? 13.949 -17.668 -7.207 1.00 59.56 88 ASN A CA 1
ATOM 741 C C . ASN A 1 88 ? 15.375 -17.846 -7.766 1.00 59.56 88 ASN A C 1
ATOM 743 O O . ASN A 1 88 ? 15.959 -18.910 -7.582 1.00 59.56 88 ASN A O 1
ATOM 747 N N . ASP A 1 89 ? 15.958 -16.789 -8.335 1.00 54.62 89 ASP A N 1
ATOM 748 C CA . ASP A 1 89 ? 17.365 -16.666 -8.735 1.00 54.62 89 ASP A CA 1
ATOM 749 C C . ASP A 1 89 ? 18.355 -16.971 -7.589 1.00 54.62 89 ASP A C 1
ATOM 751 O O . ASP A 1 89 ? 19.528 -17.224 -7.825 1.00 54.62 89 ASP A O 1
ATOM 755 N N . ALA A 1 90 ? 17.907 -16.997 -6.327 1.00 52.03 90 ALA A N 1
ATOM 756 C CA . ALA A 1 90 ? 18.733 -17.395 -5.187 1.00 52.03 90 ALA A CA 1
ATOM 757 C C . ALA A 1 90 ? 19.032 -18.910 -5.104 1.00 52.03 90 ALA A C 1
ATOM 759 O O . ALA A 1 90 ? 19.781 -19.320 -4.218 1.00 52.03 90 ALA A O 1
ATOM 760 N N . LYS A 1 91 ? 18.433 -19.754 -5.959 1.00 52.41 91 LYS A N 1
ATOM 761 C CA . LYS A 1 91 ? 18.613 -21.219 -5.904 1.00 52.41 91 LYS A CA 1
ATOM 762 C C . LYS A 1 91 ? 19.593 -21.791 -6.927 1.00 52.41 91 LYS A C 1
ATOM 764 O O . LYS A 1 91 ? 19.972 -22.945 -6.762 1.00 52.41 91 LYS A O 1
ATOM 769 N N . PHE A 1 92 ? 20.037 -21.010 -7.909 1.00 56.56 92 PHE A N 1
ATOM 770 C CA . PHE A 1 92 ? 21.043 -21.450 -8.876 1.00 56.56 92 PHE A CA 1
ATOM 771 C C . PHE A 1 92 ? 22.016 -20.300 -9.166 1.00 56.56 92 PHE A C 1
ATOM 773 O O . PHE A 1 92 ? 21.657 -19.384 -9.902 1.00 56.56 92 PHE A O 1
ATOM 780 N N . PRO A 1 93 ? 23.209 -20.294 -8.547 1.00 50.53 93 PRO A N 1
ATOM 781 C CA . PRO A 1 93 ? 24.329 -19.546 -9.092 1.00 50.53 93 PRO A CA 1
ATOM 782 C C . PRO A 1 93 ? 24.783 -20.234 -10.388 1.00 50.53 93 PRO A C 1
ATOM 784 O O . PRO A 1 93 ? 24.919 -21.460 -10.397 1.00 50.53 93 PRO A O 1
ATOM 787 N N . ASP A 1 94 ? 24.954 -19.447 -11.453 1.00 47.97 94 ASP A N 1
ATOM 788 C CA . ASP A 1 94 ? 25.639 -19.867 -12.686 1.00 47.97 94 AS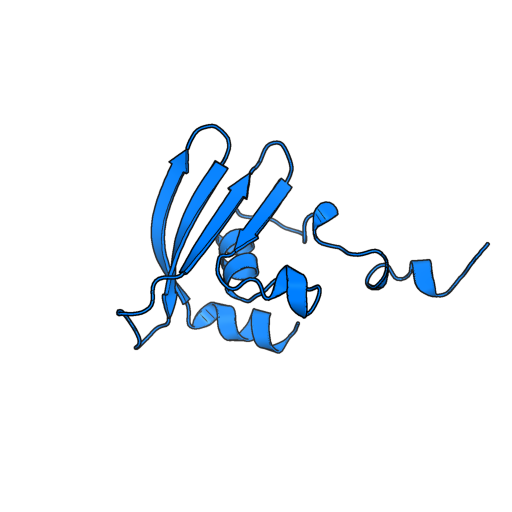P A CA 1
ATOM 789 C C . ASP A 1 94 ? 27.073 -20.352 -12.401 1.00 47.97 94 ASP A C 1
ATOM 791 O O . ASP A 1 94 ? 27.737 -19.758 -11.512 1.00 47.97 94 ASP A O 1
#

InterPro domains:
  IPR007527 Zinc finger, SWIM-type [PS50966] (35-73)

Radius of gyration: 14.16 Å; chains: 1; bounding box: 40×37×28 Å

pLDDT: mean 85.63, std 12.97, range [47.97, 97.56]

Secondary structure (DSSP, 8-state):
-HHHHHGGGGEEEEEEEEETTEEEEEEEETTEEEEEEEEEEEGGGTEEEETT-HHHHHSS--HHHHHHHHHTT-SS--TTTS-GGGSGGGG---

=== Feature glossary ===
The record interleaves many kinds of information about one protein. Here is each kind framed as the question it answers.

Q: What does the local fold look like, residue by residue?
A: A 3Di character summarizes, for each residue, the relative orientation of the Cα frame of its nearest spatial neighbor. Because it encodes fold topology rather than chemistry, 3Di alignments detect remote structural similarity that sequence alignment misses.

Q: Which residues are in helices, strands, or loops?
A: Secondary structure is the local, repeating backbone conformation. DSSP classifies it into eight states by reading the hydrogen-bond network: three helix types (H, G, I), two β types (E, B), two non-regular types (T, S), and unstructured coil (-).

Q: How big and how compact is the whole molecule?
A: Three whole-structure scalars: the radius of gyration (RMS distance of Cα from centroid, in Å), the count of Cα–Cα contacts (pairs closer than 8 Å and separated by more than four residues in sequence — i.e. tertiary, not local, contacts), and the bounding-box dimensions. Together they distinguish compact globular folds from extended fibres or disordered chains.

Q: How confident is the AlphaFold model at each residue?
A: For AlphaFold models, the B-factor field carries pLDDT — the model's own estimate of local accuracy on a 0–100 scale. Regions with pLDDT<50 should be treated as essentially unmodeled; they often correspond to intrinsically disordered segments.

Q: What family and function is it annotated with?
A: Functional annotations link the protein to curated databases. InterPro entries identify conserved domains and families by matching the sequence against member-database signatures (Pfam, PROSITE, CDD, …). Gene Ontology (GO) terms describe molecular function, biological process, and cellular component in a controlled vocabulary. CATH places the structure in a hierarchical fold classification (Class/Architecture/Topology/Homologous-superfamily). The organism is the source species.

Q: What known structures does this most resemble?
A: Nearest PDB neighbors are the top structural matches found by Foldseek when searching this structure against the entire Protein Data Bank. Each hit reports a TM-score (0 to 1; >0.5 almost always implies the same fold) and an E-value. These are *structural* homologs — they may share no detectable sequence similarity.

Q: Which residues are buried vs exposed?
A: Solvent-accessible surface area (SASA) is the area in Å² traced out by the centre of a 1.4 Å probe sphere (a water molecule) rolled over the protein's van der Waals surface (Shrake–Rupley / Lee–Richards construction). Buried residues have near-zero SASA; fully exposed residues can exceed 200 Å². The total SASA scales roughly with the number of surface residues.

Q: What are the backbone torsion angles?
A: φ (phi) and ψ (psi) are the two rotatable backbone dihedrals per residue: φ is the C(i-1)–N–Cα–C torsion, ψ is the N–Cα–C–N(i+1) torsion, both in degrees on (−180°, 180°]. α-helical residues cluster near (−60°, −45°); β-strand residues near (−120°, +130°). A Ramachandran plot is simply a scatter of (φ, ψ) for every residue.

Q: Are the domains correctly placed relative to each other?
A: Predicted aligned error is AlphaFold's pairwise confidence. Unlike pLDDT (per-residue), PAE is per-residue-pair and captures whether two parts of the structure are correctly placed relative to each other. Units are ångströms of expected positional error.

Q: What if only a Cα trace is available?
A: P-SEA three-state annotation labels each residue as helix, strand, or coil based purely on the geometry of the Cα trace. It serves as a fallback when the full backbone (and thus DSSP) is unavailable.

Q: What is the amino-acid chain?
A: This is the polypeptide sequence — one letter per residue, N-terminus first. Length ranges from a few dozen residues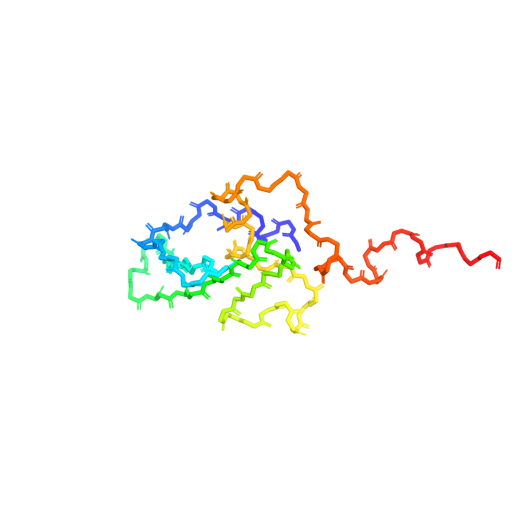 for small domains to over a thousand for large multi-domain proteins.

Q: What do the rendered images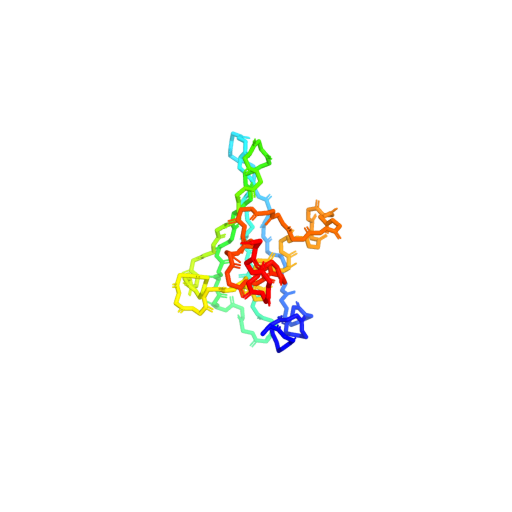 show?
A: The six renders are orthographic views along the three Cartesian axes in both directions. Representation (cartoon, sticks, or surface) and color scheme (sequence-rainbow or by-chain) vary across proteins so the training set covers all the common visualization conventions.

Q: What do the diagnostic plots show?
A: Plot images: a contact map (which residues are close in 3D, as an N×N binary image), a Ramachandran scatter (backbone torsion angles, revealing secondary-structure composition at a glance), and — for AlphaFold structures — a PAE heatmap (pairwise prediction confidence).

Q: How mobile is each atom in the crystal?
A: B-factor (Debye–Waller factor) reflects atomic displacement in the crystal lattice. It is an experimental observable (units Å²), not a prediction; low values mean the atom is pinned down, high values mean it moves or is heterogeneous across the crystal.

Q: Where is each backbone atom in 3D?
A: The mmCIF table is the protein's shape written out atom by atom. For each backbone N, Cα, C, and carbonyl O, it records an (x, y, z) coordinate triple in Å plus the residue type, chain letter, and residue number.